Protein AF-A0A6C0AZR3-F1 (afdb_monomer_lite)

Organism: NCBI:txid1070528

Sequence (112 aa):
MPITELSLESIELKLQLLNQKVDKLLELMTLQTEKKKKMKQEEIETNWSIVDYKNSVLISFSFNMEFKNYIKELGGVWMVSKKSWMFPKSNETEIVSQITEKFPKWNLIKEN

pLDDT: mean 84.81, std 12.85, range [48.0, 95.5]

Foldseek 3Di:
DDPDVVNVVVVVVVVVVVVVVVVVVVVVVVVVVVVVVVVVVVCLVLEWEWEDDPQKIWIDHDDDPVLVVVLVVVVFDQDPVVRTTIDGPVCVVVVVVVCCVVSVVGDYDYDD

Secondary structure (DSSP, 8-state):
----HHHHHHHHHHHHHHHHHHHHHHHHHHHHHHHHHHHHHH----EEEEEEETTEEEEE-SS-HHHHHHHHHTTPEEETTTTEEEEEGGGHHHHHHHHHHH-TTPEEEEE-

Radius of gyration: 27.81 Å; chains: 1; bounding box: 53×26×83 Å

Structure (mmCIF, N/CA/C/O backbone):
data_AF-A0A6C0AZR3-F1
#
_entry.id   AF-A0A6C0AZR3-F1
#
loop_
_atom_site.group_PDB
_atom_site.id
_atom_site.type_symbol
_atom_site.label_atom_id
_atom_site.label_alt_id
_atom_site.label_comp_id
_atom_site.label_asym_id
_atom_site.label_entity_id
_atom_site.label_seq_id
_atom_site.pdbx_PDB_ins_code
_atom_site.Cartn_x
_atom_site.Cartn_y
_atom_site.Cartn_z
_atom_site.occupancy
_atom_site.B_iso_or_equiv
_atom_site.auth_seq_id
_atom_site.auth_comp_id
_atom_site.auth_asym_id
_atom_site.auth_atom_id
_atom_site.pdbx_PDB_model_num
ATOM 1 N N . MET A 1 1 ? 30.950 14.696 -63.912 1.00 53.94 1 MET A N 1
ATOM 2 C CA . MET A 1 1 ? 32.163 14.290 -63.168 1.00 53.94 1 MET A CA 1
ATOM 3 C C . MET A 1 1 ? 31.893 12.921 -62.569 1.00 53.94 1 MET A C 1
ATOM 5 O O . MET A 1 1 ? 30.845 12.793 -61.945 1.00 53.94 1 MET A O 1
ATOM 9 N N . PRO A 1 2 ? 32.737 11.903 -62.805 1.00 56.56 2 PRO A N 1
ATOM 10 C CA . PRO A 1 2 ? 32.530 10.582 -62.227 1.00 56.56 2 PRO A CA 1
ATOM 11 C C . PRO A 1 2 ? 32.883 10.625 -60.738 1.00 56.56 2 PRO A C 1
ATOM 13 O O . PRO A 1 2 ? 33.934 11.137 -60.357 1.00 56.56 2 PRO A O 1
ATOM 16 N N . ILE A 1 3 ? 31.990 10.110 -59.899 1.00 57.47 3 ILE A N 1
ATOM 17 C CA . ILE A 1 3 ? 32.320 9.757 -58.518 1.00 57.47 3 ILE A CA 1
ATOM 18 C C . ILE A 1 3 ? 33.334 8.610 -58.632 1.00 57.47 3 ILE A C 1
ATOM 20 O O . ILE A 1 3 ? 33.012 7.568 -59.193 1.00 57.47 3 ILE A O 1
ATOM 24 N N . THR A 1 4 ? 34.580 8.830 -58.215 1.00 60.00 4 THR A N 1
ATOM 25 C CA . THR A 1 4 ? 35.634 7.804 -58.248 1.00 60.00 4 THR A CA 1
ATOM 26 C C . THR A 1 4 ? 35.361 6.740 -57.177 1.00 60.00 4 THR A C 1
ATOM 28 O O . THR A 1 4 ? 34.797 7.061 -56.134 1.00 60.00 4 THR A O 1
ATOM 31 N N . GLU A 1 5 ? 35.750 5.479 -57.401 1.00 60.09 5 GLU A N 1
ATOM 32 C CA . GLU A 1 5 ? 35.528 4.349 -56.466 1.00 60.09 5 GLU A CA 1
ATOM 33 C C . GLU A 1 5 ? 35.980 4.644 -55.023 1.00 60.09 5 GLU A C 1
ATOM 35 O O . GLU A 1 5 ? 35.281 4.304 -54.073 1.00 60.09 5 GLU A O 1
ATOM 40 N N . LEU A 1 6 ? 37.066 5.408 -54.851 1.00 60.06 6 LEU A N 1
ATOM 41 C CA . LEU A 1 6 ? 37.555 5.883 -53.545 1.00 60.06 6 LEU A CA 1
ATOM 42 C C . LEU A 1 6 ? 36.527 6.740 -52.775 1.00 60.06 6 LEU A C 1
ATOM 44 O O . LEU A 1 6 ? 36.525 6.780 -51.544 1.00 60.06 6 LEU A O 1
ATOM 48 N N . SER A 1 7 ? 35.637 7.440 -53.484 1.00 75.25 7 SER A N 1
ATOM 49 C CA . SER A 1 7 ? 34.535 8.199 -52.886 1.00 75.25 7 SER A CA 1
ATOM 50 C C . SER A 1 7 ? 33.365 7.301 -52.481 1.00 75.25 7 SER A C 1
ATOM 52 O O . SER A 1 7 ? 32.652 7.658 -51.545 1.00 75.25 7 SER A O 1
ATOM 54 N N . LEU A 1 8 ? 33.146 6.176 -53.166 1.00 77.19 8 LEU A N 1
ATOM 55 C CA . LEU A 1 8 ? 32.088 5.215 -52.841 1.00 77.19 8 LEU A CA 1
ATOM 56 C C . LEU A 1 8 ? 32.443 4.418 -51.583 1.00 77.19 8 LEU A C 1
ATOM 58 O O . LEU A 1 8 ? 31.645 4.400 -50.649 1.00 77.19 8 LEU A O 1
ATOM 62 N N . GLU A 1 9 ? 33.669 3.897 -51.486 1.00 82.69 9 GLU A N 1
ATOM 63 C CA . GLU A 1 9 ? 34.151 3.197 -50.283 1.00 82.69 9 GLU A CA 1
ATOM 64 C C . GLU A 1 9 ? 34.095 4.094 -49.034 1.00 82.69 9 GLU A C 1
ATOM 66 O O . GLU A 1 9 ? 33.681 3.667 -47.956 1.00 82.69 9 GLU A O 1
ATOM 71 N N . SER A 1 10 ? 34.442 5.381 -49.170 1.00 84.19 10 SER A N 1
ATOM 72 C CA . SER A 1 10 ? 34.342 6.346 -48.065 1.00 84.19 10 SER A CA 1
ATOM 73 C C . SER A 1 10 ? 32.896 6.572 -47.602 1.00 84.19 10 SER A C 1
ATOM 75 O O . SER A 1 10 ? 32.647 6.772 -46.409 1.00 84.19 10 SER A O 1
ATOM 77 N N . ILE A 1 11 ? 31.935 6.557 -48.530 1.00 86.50 11 ILE A N 1
ATOM 78 C CA . ILE A 1 11 ? 30.506 6.688 -48.223 1.00 86.50 11 ILE A CA 1
ATOM 79 C C . ILE A 1 11 ? 29.997 5.417 -47.536 1.00 86.50 11 ILE A C 1
ATOM 81 O O . ILE A 1 11 ? 29.320 5.521 -46.512 1.00 86.50 11 ILE A O 1
ATOM 85 N N . GLU A 1 12 ? 30.367 4.237 -48.032 1.00 90.38 12 GLU A N 1
ATOM 86 C CA . GLU A 1 12 ? 30.004 2.952 -47.425 1.00 90.38 12 GLU A CA 1
ATOM 87 C C . GLU A 1 12 ? 30.527 2.831 -45.992 1.00 90.38 12 GLU A C 1
ATOM 89 O O . GLU A 1 12 ? 29.770 2.480 -45.084 1.00 90.38 12 GLU A O 1
ATOM 94 N N . LEU A 1 13 ? 31.779 3.224 -45.748 1.00 90.94 13 LEU A N 1
ATOM 95 C CA . LEU A 1 13 ? 32.377 3.180 -44.413 1.00 90.94 13 LEU A CA 1
ATOM 96 C C . LEU A 1 13 ? 31.658 4.123 -43.430 1.00 90.94 13 LEU A C 1
ATOM 98 O O . LEU A 1 13 ? 31.439 3.787 -42.263 1.00 90.94 13 LEU A O 1
ATOM 102 N N . LYS A 1 14 ? 31.232 5.305 -43.900 1.00 91.31 14 LYS A N 1
ATOM 103 C CA . LYS A 1 14 ? 30.432 6.251 -43.102 1.00 91.31 14 LYS A CA 1
ATOM 104 C C . LYS A 1 14 ? 29.034 5.714 -42.804 1.00 91.31 14 LYS A C 1
ATOM 106 O O . LYS A 1 14 ? 28.547 5.926 -41.694 1.00 91.31 14 LYS A O 1
ATOM 111 N N . LEU A 1 15 ? 28.403 5.022 -43.754 1.00 91.31 15 LEU A N 1
ATOM 112 C CA . LEU A 1 15 ? 27.102 4.378 -43.553 1.00 91.31 15 LEU A CA 1
ATOM 113 C C . LEU A 1 15 ? 27.194 3.232 -42.542 1.00 91.31 15 LEU A C 1
ATOM 115 O O . LEU A 1 15 ? 26.360 3.148 -41.644 1.00 91.31 15 LEU A O 1
ATOM 119 N N . GLN A 1 16 ? 28.240 2.407 -42.614 1.00 93.62 16 GLN A N 1
ATOM 120 C CA . GLN A 1 16 ? 28.492 1.353 -41.628 1.00 93.62 16 GLN A CA 1
ATOM 121 C C . GLN A 1 16 ? 28.679 1.927 -40.220 1.00 93.62 16 GLN A C 1
ATOM 123 O O . GLN A 1 16 ? 28.049 1.460 -39.271 1.00 93.62 16 GLN A O 1
ATOM 128 N N . LEU A 1 17 ? 29.482 2.986 -40.084 1.00 93.50 17 LEU A N 1
ATOM 129 C CA . LEU A 1 17 ? 29.680 3.658 -38.801 1.00 93.50 17 LEU A CA 1
ATOM 130 C C . LEU A 1 17 ? 28.382 4.290 -38.273 1.00 93.50 17 LEU A C 1
ATOM 132 O O . LEU A 1 17 ? 28.142 4.297 -37.065 1.00 93.50 17 LEU A O 1
ATOM 136 N N . LEU A 1 18 ? 27.551 4.842 -39.160 1.00 93.06 18 LEU A N 1
ATOM 137 C CA . LEU A 1 18 ? 26.257 5.401 -38.785 1.00 93.06 18 LEU A CA 1
ATOM 138 C C . LEU A 1 18 ? 25.315 4.312 -38.262 1.00 93.06 18 LEU A C 1
ATOM 140 O O . LEU A 1 18 ? 24.733 4.499 -37.196 1.00 93.06 18 LEU A O 1
ATOM 144 N N . ASN A 1 19 ? 25.231 3.168 -38.943 1.00 93.75 19 ASN A N 1
ATOM 145 C CA . ASN A 1 19 ? 24.409 2.037 -38.507 1.00 93.75 19 ASN A CA 1
ATOM 146 C C . ASN A 1 19 ? 24.846 1.526 -37.128 1.00 93.75 19 ASN A C 1
ATOM 148 O O . ASN A 1 19 ? 24.021 1.424 -36.226 1.00 93.75 19 ASN A O 1
ATOM 152 N N . GLN A 1 20 ? 26.153 1.363 -36.903 1.00 94.94 20 GLN A N 1
ATOM 153 C CA . GLN A 1 20 ? 26.683 0.975 -35.589 1.00 94.94 20 GLN A CA 1
ATOM 154 C C . GLN A 1 20 ? 26.313 1.969 -34.475 1.00 94.94 20 GLN A C 1
ATOM 156 O O . GLN A 1 20 ? 26.033 1.576 -33.341 1.00 94.94 20 GLN A O 1
ATOM 161 N N . LYS A 1 21 ? 26.308 3.276 -34.772 1.00 94.69 21 LYS A N 1
ATOM 162 C CA . LYS A 1 21 ? 25.884 4.301 -33.805 1.00 94.69 21 LYS A CA 1
ATOM 163 C C . LYS A 1 21 ? 24.387 4.228 -33.514 1.00 94.69 21 LYS A C 1
ATOM 165 O O . LYS A 1 21 ? 24.000 4.436 -32.365 1.00 94.69 21 LYS A O 1
ATOM 170 N N . VAL A 1 22 ? 23.566 3.947 -34.525 1.00 95.50 22 VAL A N 1
ATOM 171 C CA . VAL A 1 22 ? 22.113 3.782 -34.377 1.00 95.50 22 VAL A CA 1
ATOM 172 C C . VAL A 1 22 ? 21.795 2.559 -33.517 1.00 95.50 22 VAL A C 1
ATOM 174 O O . VAL A 1 22 ? 21.018 2.688 -32.572 1.00 95.50 22 VAL A O 1
ATOM 177 N N . ASP A 1 23 ? 22.460 1.427 -33.752 1.00 95.44 23 ASP A N 1
ATOM 178 C CA . ASP A 1 23 ? 22.277 0.204 -32.960 1.00 95.44 23 ASP A CA 1
ATOM 179 C C . ASP A 1 23 ? 22.629 0.431 -31.485 1.00 95.44 23 ASP A C 1
ATOM 181 O O . ASP A 1 23 ? 21.850 0.113 -30.584 1.00 95.44 23 ASP A O 1
ATOM 185 N N . LYS A 1 24 ? 23.762 1.094 -31.224 1.00 95.25 24 LYS A N 1
ATOM 186 C CA . LYS A 1 24 ? 24.174 1.447 -29.860 1.00 95.25 24 LYS A CA 1
ATOM 187 C C . LYS A 1 24 ? 23.193 2.410 -29.183 1.00 95.25 24 LYS A C 1
ATOM 189 O O . LYS A 1 24 ? 22.964 2.320 -27.978 1.00 95.25 24 LYS A O 1
ATOM 194 N N . LEU A 1 25 ? 22.611 3.347 -29.934 1.00 94.44 25 LEU A N 1
ATOM 195 C CA . LEU A 1 25 ? 21.605 4.268 -29.404 1.00 94.44 25 LEU A CA 1
ATOM 196 C C . LEU A 1 25 ? 20.309 3.528 -29.040 1.00 94.44 25 LEU A C 1
ATOM 198 O O . LEU A 1 25 ? 19.733 3.797 -27.985 1.00 94.44 25 LEU A O 1
ATOM 202 N N . LEU A 1 26 ? 19.873 2.582 -29.876 1.00 93.94 26 LEU A N 1
ATOM 203 C CA . LEU A 1 26 ? 18.718 1.717 -29.615 1.00 93.94 26 LEU A CA 1
ATOM 204 C C . LEU A 1 26 ? 18.909 0.883 -28.345 1.00 93.94 26 LEU A C 1
ATOM 206 O O . LEU A 1 26 ? 18.008 0.827 -27.504 1.00 93.94 26 LEU A O 1
ATOM 210 N N . GLU A 1 27 ? 20.093 0.303 -28.160 1.00 94.94 27 GLU A N 1
ATOM 211 C CA . GLU A 1 27 ? 20.443 -0.448 -26.952 1.00 94.94 27 GLU A CA 1
ATOM 212 C C . GLU A 1 27 ? 20.375 0.439 -25.697 1.00 94.94 27 GLU A C 1
ATOM 214 O O . GLU A 1 27 ? 19.721 0.089 -24.711 1.00 94.94 27 GLU A O 1
ATOM 219 N N . LEU A 1 28 ? 20.958 1.642 -25.750 1.00 92.88 28 LEU A N 1
ATOM 220 C CA . LEU A 1 28 ? 20.920 2.596 -24.637 1.00 92.88 28 LEU A CA 1
ATOM 221 C C . LEU A 1 28 ? 19.495 3.050 -24.300 1.00 92.88 28 LEU A C 1
ATOM 223 O O . LEU A 1 28 ? 19.150 3.151 -23.121 1.00 92.88 28 LEU A O 1
ATOM 227 N N . MET A 1 29 ? 18.651 3.310 -25.302 1.00 90.50 29 MET A N 1
ATOM 228 C CA . MET A 1 29 ? 17.246 3.669 -25.076 1.00 90.50 29 MET A CA 1
ATOM 229 C C . MET A 1 29 ? 16.456 2.515 -24.449 1.00 90.50 29 MET A C 1
ATOM 231 O O . MET A 1 29 ? 15.624 2.740 -23.564 1.00 90.50 29 MET A O 1
ATOM 235 N N . THR A 1 30 ? 16.743 1.278 -24.852 1.00 92.31 30 THR A N 1
ATOM 236 C CA . THR A 1 30 ? 16.108 0.076 -24.294 1.00 92.31 30 THR A CA 1
ATOM 237 C C . THR A 1 30 ? 16.506 -0.106 -22.830 1.00 92.31 30 THR A C 1
ATOM 239 O O . THR A 1 30 ? 15.644 -0.145 -21.955 1.00 92.31 30 THR A O 1
ATOM 242 N N . LEU A 1 31 ? 17.801 -0.031 -22.518 1.00 89.12 31 LEU A N 1
ATOM 243 C CA . LEU A 1 31 ? 18.300 -0.073 -21.140 1.00 89.12 31 LEU A CA 1
ATOM 244 C C . LEU A 1 31 ? 17.726 1.052 -20.272 1.00 89.12 31 LEU A C 1
ATOM 246 O O . LEU A 1 31 ? 17.361 0.830 -19.119 1.00 89.12 31 LEU A O 1
ATOM 250 N N . GLN A 1 32 ? 17.611 2.273 -20.799 1.00 84.06 32 GLN A N 1
ATOM 251 C CA . GLN A 1 32 ? 17.016 3.386 -20.057 1.00 84.06 32 GLN A CA 1
ATOM 252 C C . GLN A 1 32 ? 15.523 3.186 -19.796 1.00 84.06 32 GLN A C 1
ATOM 254 O O . GLN A 1 32 ? 15.042 3.541 -18.718 1.00 84.06 32 GLN A O 1
ATOM 259 N N . THR A 1 33 ? 14.774 2.648 -20.758 1.00 80.94 33 THR A N 1
ATOM 260 C CA . THR A 1 33 ? 13.339 2.388 -20.585 1.00 80.94 33 THR A CA 1
ATOM 261 C C . THR A 1 33 ? 13.089 1.230 -19.628 1.00 80.94 33 THR A C 1
ATOM 263 O O . THR A 1 33 ? 12.224 1.352 -18.761 1.00 80.94 33 THR A O 1
ATOM 266 N N . GLU A 1 34 ? 13.883 0.165 -19.693 1.00 81.81 34 GLU A N 1
ATOM 267 C CA . GLU A 1 34 ? 13.859 -0.933 -18.725 1.00 81.81 34 GLU A CA 1
ATOM 268 C C . GLU A 1 34 ? 14.265 -0.467 -17.332 1.00 81.81 34 GLU A C 1
ATOM 270 O O . GLU A 1 34 ? 13.559 -0.755 -16.370 1.00 81.81 34 GLU A O 1
ATOM 275 N N . LYS A 1 35 ? 15.323 0.343 -17.207 1.00 74.94 35 LYS A N 1
ATOM 276 C CA . LYS A 1 35 ? 15.727 0.937 -15.928 1.00 74.94 35 LYS A CA 1
ATOM 277 C C . LYS A 1 35 ? 14.640 1.850 -15.369 1.00 74.94 35 LYS A C 1
ATOM 279 O O . LYS A 1 35 ? 14.367 1.786 -14.182 1.00 74.94 35 LYS A O 1
ATOM 284 N N . LYS A 1 36 ? 13.977 2.671 -16.192 1.00 70.81 36 LYS A N 1
ATOM 285 C CA . LYS A 1 36 ? 12.838 3.504 -15.758 1.00 70.81 36 LYS A CA 1
ATOM 286 C C . LYS A 1 36 ? 11.633 2.667 -15.336 1.00 70.81 36 LYS A C 1
ATOM 288 O O . LYS A 1 36 ? 10.998 3.010 -14.347 1.00 70.81 36 LYS A O 1
ATOM 293 N N . LYS A 1 37 ? 11.317 1.585 -16.055 1.00 67.56 37 LYS A N 1
ATOM 294 C CA . LYS A 1 37 ? 10.260 0.641 -15.663 1.00 67.56 37 LYS A CA 1
ATOM 295 C C . LYS A 1 37 ? 10.612 -0.047 -14.353 1.00 67.56 37 LYS A C 1
ATOM 297 O O . LYS A 1 37 ? 9.786 -0.055 -13.459 1.00 67.56 37 LYS A O 1
ATOM 302 N N . LYS A 1 38 ? 11.842 -0.543 -14.214 1.00 60.34 38 LYS A N 1
ATOM 303 C CA . LYS A 1 38 ? 12.334 -1.193 -13.002 1.00 60.34 38 LYS A CA 1
ATOM 304 C C . LYS A 1 38 ? 12.382 -0.228 -11.822 1.00 60.34 38 LYS A C 1
ATOM 306 O O . LYS A 1 38 ? 11.893 -0.594 -10.776 1.00 60.34 38 LYS A O 1
ATOM 311 N N . MET A 1 39 ? 12.824 1.017 -12.002 1.00 55.66 39 MET A N 1
ATOM 312 C CA . MET A 1 39 ? 12.761 2.048 -10.956 1.00 55.66 39 MET A CA 1
ATOM 313 C C . MET A 1 39 ? 11.320 2.413 -10.584 1.00 55.66 39 MET A C 1
ATOM 315 O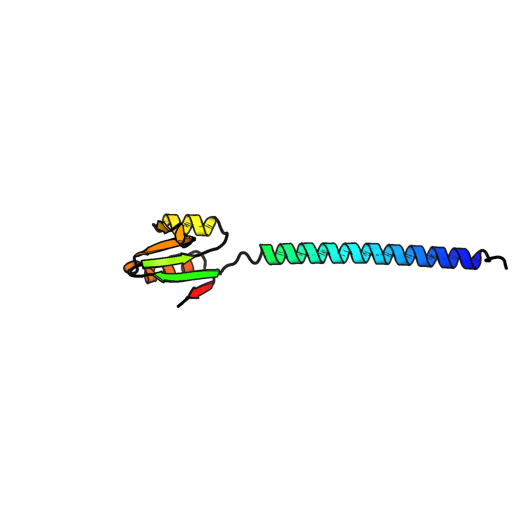 O . MET A 1 39 ? 11.044 2.540 -9.406 1.00 55.66 39 MET A O 1
ATOM 319 N N . LYS A 1 40 ? 10.382 2.509 -11.538 1.00 54.03 40 LYS A N 1
ATOM 320 C CA . LYS A 1 40 ? 8.948 2.690 -11.227 1.00 54.03 40 LYS A CA 1
ATOM 321 C C . LYS A 1 40 ? 8.301 1.461 -10.581 1.00 54.03 40 LYS A C 1
ATOM 323 O O . LYS A 1 40 ? 7.300 1.594 -9.895 1.00 54.03 40 LYS A O 1
ATOM 328 N N . GLN A 1 41 ? 8.828 0.269 -10.851 1.00 50.31 41 GLN A N 1
ATOM 329 C CA . GLN A 1 41 ? 8.361 -0.991 -10.277 1.00 50.31 41 GLN A CA 1
ATOM 330 C C . GLN A 1 41 ? 8.992 -1.252 -8.896 1.00 50.31 41 GLN A C 1
ATOM 332 O O . GLN A 1 41 ? 8.361 -1.903 -8.075 1.00 50.31 41 GLN A O 1
ATOM 337 N N . GLU A 1 42 ? 10.223 -0.775 -8.658 1.00 48.00 42 GLU A N 1
ATOM 338 C CA . GLU A 1 42 ? 10.997 -0.859 -7.405 1.00 48.00 42 GLU A CA 1
ATOM 339 C C . GLU A 1 42 ? 10.757 0.333 -6.472 1.00 48.00 42 GLU A C 1
ATOM 341 O O . GLU A 1 42 ? 10.867 0.162 -5.261 1.00 48.00 42 GLU A O 1
ATOM 346 N N . GLU A 1 43 ? 10.258 1.466 -6.976 1.00 50.09 43 GLU A N 1
ATOM 347 C CA . GLU A 1 43 ? 9.261 2.281 -6.268 1.00 50.09 43 GLU A CA 1
ATOM 348 C C . GLU A 1 43 ? 7.952 1.473 -6.166 1.00 50.09 43 GLU A C 1
ATOM 350 O O . GLU A 1 43 ? 6.865 1.911 -6.528 1.00 50.09 43 GLU A O 1
ATOM 355 N N . ILE A 1 44 ? 8.046 0.252 -5.628 1.00 55.31 44 ILE A N 1
ATOM 356 C CA . ILE A 1 44 ? 7.016 -0.266 -4.745 1.00 55.31 44 ILE A CA 1
ATOM 357 C C . ILE A 1 44 ? 6.885 0.863 -3.745 1.00 55.31 44 ILE A C 1
ATOM 359 O O . ILE A 1 44 ? 7.816 1.069 -2.974 1.00 55.31 44 ILE A O 1
ATOM 363 N N . GLU A 1 45 ? 5.841 1.677 -3.869 1.00 64.81 45 GLU A N 1
ATOM 364 C CA . GLU A 1 45 ? 5.611 2.809 -2.987 1.00 64.81 45 GLU A CA 1
ATOM 365 C C . GLU A 1 45 ? 5.679 2.260 -1.568 1.00 64.81 45 GLU A C 1
ATOM 367 O O . GLU A 1 45 ? 4.700 1.727 -1.094 1.00 64.81 45 GLU A O 1
ATOM 372 N N . THR A 1 46 ? 6.812 2.303 -0.867 1.00 77.44 46 THR A N 1
ATOM 373 C CA . THR A 1 46 ? 6.924 1.743 0.489 1.00 77.44 46 THR A CA 1
ATOM 374 C C . THR A 1 46 ? 6.287 2.696 1.488 1.00 77.44 46 THR A C 1
ATOM 376 O O . THR A 1 46 ? 6.636 2.727 2.657 1.00 77.44 46 THR A O 1
ATOM 379 N N . ASN A 1 47 ? 5.358 3.514 1.016 1.00 85.94 47 ASN A N 1
ATOM 380 C CA . ASN A 1 47 ? 4.718 4.570 1.743 1.00 85.94 47 ASN A CA 1
ATOM 381 C C . ASN A 1 47 ? 3.292 4.132 2.015 1.00 85.94 47 ASN A C 1
ATOM 383 O O . ASN A 1 47 ? 2.547 3.794 1.097 1.00 85.94 47 ASN A O 1
ATOM 387 N N . TRP A 1 48 ? 2.906 4.172 3.275 1.00 89.62 48 TRP A N 1
ATOM 388 C CA . TRP A 1 48 ? 1.521 4.025 3.683 1.00 89.62 48 TRP A CA 1
ATOM 389 C C . TRP A 1 48 ? 1.121 5.290 4.424 1.00 89.62 48 TRP A C 1
ATOM 391 O O . TRP A 1 48 ? 1.945 5.889 5.118 1.00 89.62 48 TRP A O 1
ATOM 401 N N . SER A 1 49 ? -0.123 5.722 4.249 1.00 90.62 49 SER A N 1
ATOM 402 C CA . SER A 1 49 ? -0.620 6.905 4.940 1.00 90.62 49 SER A CA 1
ATOM 403 C C . SER A 1 49 ? -1.637 6.556 6.004 1.00 90.62 49 SER A C 1
ATOM 405 O O . SER A 1 49 ? -2.372 5.572 5.882 1.00 90.62 49 SER A O 1
ATOM 407 N N . ILE A 1 50 ? -1.648 7.371 7.055 1.00 92.50 50 ILE A N 1
ATOM 408 C CA . ILE A 1 50 ? -2.681 7.362 8.081 1.00 92.50 50 ILE A CA 1
ATOM 409 C C . ILE A 1 50 ? -3.339 8.735 8.135 1.00 92.50 50 ILE A C 1
ATOM 411 O O . ILE A 1 50 ? -2.652 9.758 8.127 1.00 92.50 50 ILE A O 1
ATOM 415 N N . VAL A 1 51 ? -4.670 8.733 8.166 1.00 93.00 51 VAL A N 1
ATOM 416 C CA . VAL A 1 51 ? -5.494 9.943 8.195 1.00 93.00 51 VAL A CA 1
ATOM 417 C C . VAL A 1 51 ? -6.534 9.817 9.291 1.00 93.00 51 VAL A C 1
ATOM 419 O O . VAL A 1 51 ? -7.222 8.796 9.398 1.00 93.00 51 VAL A O 1
ATOM 422 N N . ASP A 1 52 ? -6.687 10.875 10.074 1.00 92.81 52 ASP A N 1
ATOM 423 C CA . ASP A 1 52 ? -7.742 10.961 11.070 1.00 92.81 52 ASP A CA 1
ATOM 424 C C . ASP A 1 52 ? -9.121 11.104 10.416 1.00 92.81 52 ASP A C 1
ATOM 426 O O . ASP A 1 52 ? -9.356 11.952 9.555 1.00 92.81 52 ASP A O 1
ATOM 430 N N . TYR A 1 53 ? -10.079 10.277 10.839 1.00 91.75 53 TYR A N 1
ATOM 431 C CA . TYR A 1 53 ? -11.440 10.298 10.315 1.00 91.75 53 TYR A CA 1
ATOM 432 C C . TYR A 1 53 ? -12.475 10.053 11.414 1.00 91.75 53 TYR A C 1
ATOM 434 O O . TYR A 1 53 ? -12.837 8.918 11.728 1.00 91.75 53 TYR A O 1
ATOM 442 N N . LYS A 1 54 ? -13.024 11.141 11.969 1.00 89.75 54 LYS A N 1
ATOM 443 C CA . LYS A 1 54 ? -13.993 11.093 13.080 1.00 89.75 54 LYS A CA 1
ATOM 444 C C . LYS A 1 54 ? -13.407 10.301 14.270 1.00 89.75 54 LYS A C 1
ATOM 446 O O . LYS A 1 54 ? -12.348 10.664 14.765 1.00 89.75 54 LYS A O 1
ATOM 451 N N . ASN A 1 55 ? -14.060 9.216 14.702 1.00 92.31 55 ASN A N 1
ATOM 452 C CA . ASN A 1 55 ? -13.597 8.323 15.780 1.00 92.31 55 ASN A CA 1
ATOM 453 C C . ASN A 1 55 ? -12.780 7.128 15.251 1.00 92.31 55 ASN A C 1
ATOM 455 O O . ASN A 1 55 ? -12.706 6.066 15.877 1.00 92.31 55 ASN A O 1
ATOM 459 N N . SER A 1 56 ? -12.206 7.271 14.063 1.00 93.44 56 SER A N 1
ATOM 460 C CA . SER A 1 56 ? -11.500 6.218 13.350 1.00 93.44 56 SER A CA 1
ATOM 461 C C . SER A 1 56 ? -10.255 6.774 12.677 1.00 93.44 56 SER A C 1
ATOM 463 O O . SER A 1 56 ? -10.102 7.985 12.522 1.00 93.44 56 SER A O 1
ATOM 465 N N . VAL A 1 57 ? -9.378 5.871 12.264 1.00 93.81 57 VAL A N 1
ATOM 466 C CA . VAL A 1 57 ? -8.209 6.171 11.441 1.00 93.81 57 VAL A CA 1
ATOM 467 C C . VAL A 1 57 ? -8.330 5.422 10.123 1.00 93.81 57 VAL A C 1
ATOM 469 O O . VAL A 1 57 ? -8.813 4.286 10.083 1.00 93.81 57 VAL A O 1
ATOM 472 N N . LEU A 1 58 ? -7.948 6.080 9.035 1.00 94.25 58 LEU A N 1
ATOM 473 C CA . LEU A 1 58 ? -7.931 5.517 7.692 1.00 94.25 58 LEU A CA 1
ATOM 474 C C . LEU A 1 58 ? -6.491 5.230 7.291 1.00 94.25 58 LEU A C 1
ATOM 476 O O . LEU A 1 58 ? -5.656 6.124 7.339 1.00 94.25 58 LEU A O 1
ATOM 480 N N . ILE A 1 59 ? -6.227 4.001 6.861 1.00 92.75 59 ILE A N 1
ATOM 481 C CA . ILE A 1 59 ? -4.927 3.552 6.373 1.00 92.75 59 ILE A CA 1
ATOM 482 C C . ILE A 1 59 ? -5.012 3.321 4.867 1.00 92.75 59 ILE A C 1
ATOM 484 O O . ILE A 1 59 ? -5.819 2.509 4.399 1.00 92.75 59 ILE A O 1
ATOM 488 N N . SER A 1 60 ? -4.178 4.025 4.105 1.00 87.88 60 SER A N 1
ATOM 489 C CA . SER A 1 60 ? -4.157 3.954 2.640 1.00 87.88 60 SER A CA 1
ATOM 490 C C . SER A 1 60 ? -2.820 3.433 2.123 1.00 87.88 60 SER A C 1
ATOM 492 O O . SER A 1 60 ? -1.758 3.771 2.641 1.00 87.88 60 SER A O 1
ATOM 494 N N . PHE A 1 61 ? -2.889 2.606 1.078 1.00 82.56 61 PHE A N 1
ATOM 495 C CA . PHE A 1 61 ? -1.729 2.088 0.359 1.00 82.56 61 PHE A CA 1
ATOM 496 C C . PHE A 1 61 ? -2.102 1.741 -1.084 1.00 82.56 61 PHE A C 1
ATOM 498 O O . PHE A 1 61 ? -3.196 1.222 -1.334 1.00 82.56 61 PHE A O 1
ATOM 505 N N . SER A 1 62 ? -1.200 1.972 -2.037 1.00 63.91 62 SER A N 1
ATOM 506 C CA . SER A 1 62 ? -1.541 1.906 -3.455 1.00 63.91 62 SER A CA 1
ATOM 507 C C . SER A 1 62 ? -1.664 0.477 -4.008 1.00 63.91 62 SER A C 1
ATOM 509 O O . SER A 1 62 ? -2.747 0.102 -4.470 1.00 63.91 62 SER A O 1
ATOM 511 N N . PHE A 1 63 ? -0.640 -0.386 -3.929 1.00 66.81 63 PHE A N 1
ATOM 512 C CA . PHE A 1 63 ? -0.632 -1.591 -4.790 1.00 66.81 63 PHE A CA 1
ATOM 513 C C . PHE A 1 63 ? -0.039 -2.904 -4.243 1.00 66.81 63 PHE A C 1
ATOM 515 O O . PHE A 1 63 ? -0.022 -3.898 -4.963 1.00 66.81 63 PHE A O 1
ATOM 522 N N . ASN A 1 64 ? 0.364 -2.995 -2.979 1.00 81.38 64 ASN A N 1
ATOM 523 C CA . ASN A 1 64 ? 1.034 -4.181 -2.443 1.00 81.38 64 ASN A CA 1
ATOM 524 C C . ASN A 1 64 ? 0.008 -5.151 -1.835 1.00 81.38 64 ASN A C 1
ATOM 526 O O . ASN A 1 64 ? -0.739 -4.792 -0.923 1.00 81.38 64 ASN A O 1
ATOM 530 N N . MET A 1 65 ? -0.042 -6.378 -2.363 1.00 83.81 65 MET A N 1
ATOM 531 C CA . MET A 1 65 ? -0.978 -7.411 -1.905 1.00 83.81 65 MET A CA 1
ATOM 532 C C . MET A 1 65 ? -0.655 -7.943 -0.506 1.00 83.81 65 MET A C 1
ATOM 534 O O . MET A 1 65 ? -1.581 -8.192 0.259 1.00 83.81 65 MET A O 1
ATOM 538 N N . GLU A 1 66 ? 0.625 -8.077 -0.154 1.00 87.31 66 GLU A N 1
ATOM 539 C CA . GLU A 1 66 ? 1.051 -8.515 1.180 1.00 87.31 66 GLU A CA 1
ATOM 540 C C . GLU A 1 66 ? 0.583 -7.520 2.245 1.00 87.31 66 GLU A C 1
ATOM 542 O O . GLU A 1 66 ? -0.050 -7.915 3.222 1.00 87.31 66 GLU A O 1
ATOM 547 N N . PHE A 1 67 ? 0.781 -6.222 2.003 1.00 88.44 67 PHE A N 1
ATOM 548 C CA . PHE A 1 67 ? 0.290 -5.173 2.893 1.00 88.44 67 PHE A CA 1
ATOM 549 C C . PHE A 1 67 ? -1.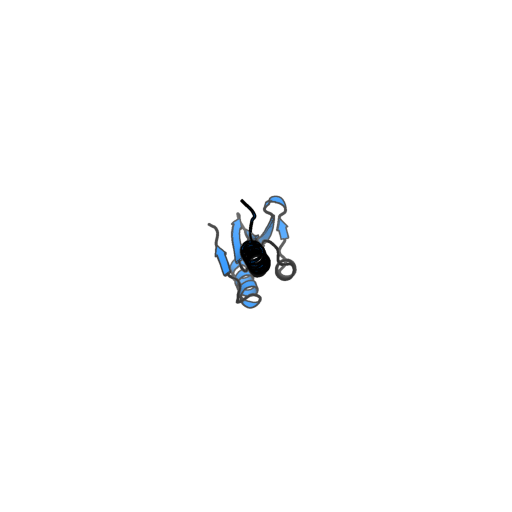236 -5.207 3.015 1.00 88.44 67 PHE A C 1
ATOM 551 O O . PHE A 1 67 ? -1.769 -5.191 4.118 1.00 88.44 67 PHE A O 1
ATOM 558 N N . LYS A 1 68 ? -1.968 -5.318 1.898 1.00 87.88 68 LYS A N 1
ATOM 559 C CA . LYS A 1 68 ? -3.441 -5.393 1.926 1.00 87.88 68 LYS A CA 1
ATOM 560 C C . LYS A 1 68 ? -3.949 -6.593 2.727 1.00 87.88 68 LYS A C 1
ATOM 562 O O . LYS A 1 68 ? -4.911 -6.441 3.476 1.00 87.88 68 LYS A O 1
ATOM 567 N N . ASN A 1 69 ? -3.319 -7.756 2.579 1.00 90.25 69 ASN A N 1
ATOM 568 C CA . ASN A 1 69 ? -3.683 -8.950 3.338 1.00 90.25 69 ASN A CA 1
ATOM 569 C C . ASN A 1 69 ? -3.381 -8.770 4.828 1.00 90.25 69 ASN A C 1
ATOM 571 O O . ASN A 1 69 ? -4.255 -9.031 5.646 1.00 90.25 69 ASN A O 1
ATOM 575 N N . TYR A 1 70 ? -2.213 -8.225 5.168 1.00 92.06 70 TYR A N 1
ATOM 576 C CA . TYR A 1 70 ? -1.840 -7.964 6.556 1.00 92.06 70 TYR A CA 1
ATOM 577 C C . TYR A 1 70 ? -2.802 -6.990 7.245 1.00 92.06 70 TYR A C 1
ATOM 579 O O . TYR A 1 70 ? -3.333 -7.280 8.310 1.00 92.06 70 TYR A O 1
ATOM 587 N N . ILE A 1 71 ? -3.119 -5.860 6.609 1.00 91.44 71 ILE A N 1
ATOM 588 C CA . ILE A 1 71 ? -4.061 -4.874 7.161 1.00 91.44 71 ILE A CA 1
ATOM 589 C C . ILE A 1 71 ? -5.461 -5.476 7.356 1.00 91.44 71 ILE A C 1
ATOM 591 O O . ILE A 1 71 ? -6.152 -5.162 8.326 1.00 91.44 71 ILE A O 1
ATOM 595 N N . LYS A 1 72 ? -5.882 -6.368 6.454 1.00 90.69 72 LYS A N 1
ATOM 596 C CA . LYS A 1 72 ? -7.132 -7.117 6.601 1.00 90.69 72 LYS A CA 1
ATOM 597 C C . LYS A 1 72 ? -7.085 -8.070 7.802 1.00 90.69 72 LYS A C 1
ATOM 599 O O . LYS A 1 72 ? -8.068 -8.156 8.531 1.00 90.69 72 LYS A O 1
ATOM 604 N N . GLU A 1 73 ? -5.969 -8.765 8.013 1.00 93.75 73 GLU A N 1
ATOM 605 C CA . GLU A 1 73 ? -5.750 -9.667 9.156 1.00 93.75 73 GLU A CA 1
ATOM 606 C C . GLU A 1 73 ? -5.740 -8.922 10.498 1.00 93.75 73 GLU A C 1
ATOM 608 O O . GLU A 1 73 ? -6.246 -9.450 11.484 1.00 93.75 73 GLU A O 1
ATOM 613 N N . LEU A 1 74 ? -5.287 -7.663 10.518 1.00 92.69 74 LEU A N 1
ATOM 614 C CA . LEU A 1 74 ? -5.381 -6.774 11.685 1.00 92.69 74 LEU A CA 1
ATOM 615 C C . LEU A 1 74 ? -6.822 -6.358 12.041 1.00 92.69 74 LEU A C 1
ATOM 617 O O . LEU A 1 74 ? -7.037 -5.659 13.030 1.00 92.69 74 LEU A O 1
ATOM 621 N N . GLY A 1 75 ? -7.819 -6.753 11.244 1.00 91.62 75 GLY A N 1
ATOM 622 C CA . GLY A 1 75 ? -9.229 -6.443 11.489 1.00 91.62 75 GLY A CA 1
ATOM 623 C C . GLY A 1 75 ? -9.702 -5.124 10.877 1.00 91.62 75 GLY A C 1
ATOM 624 O O . GLY A 1 75 ? -10.751 -4.608 11.265 1.00 91.62 75 GLY A O 1
ATOM 625 N N . GLY A 1 76 ? -8.956 -4.569 9.919 1.00 90.00 76 GLY A N 1
ATOM 626 C CA . GLY A 1 76 ? -9.365 -3.364 9.205 1.00 90.00 76 GLY A CA 1
ATOM 627 C C . GLY A 1 76 ? -10.643 -3.588 8.401 1.00 90.00 76 GLY A C 1
ATOM 628 O O . GLY A 1 76 ? -10.824 -4.623 7.757 1.00 90.00 76 GLY A O 1
ATOM 629 N N . VAL A 1 77 ? -11.518 -2.583 8.363 1.00 92.62 77 VAL A N 1
ATOM 630 C CA . VAL A 1 77 ? -12.722 -2.604 7.521 1.00 92.62 77 VAL A CA 1
ATOM 631 C C . VAL A 1 77 ? -12.479 -1.763 6.277 1.00 92.62 77 VAL A C 1
ATOM 633 O O . VAL A 1 77 ? -12.220 -0.565 6.367 1.00 92.62 77 VAL A O 1
ATOM 636 N N . TRP A 1 78 ? -12.569 -2.370 5.094 1.00 93.25 78 TRP A N 1
ATOM 637 C CA . TRP A 1 78 ? -12.375 -1.642 3.842 1.00 93.25 78 TRP A CA 1
ATOM 638 C C . TRP A 1 78 ? -13.495 -0.618 3.602 1.00 93.25 78 TRP A C 1
ATOM 640 O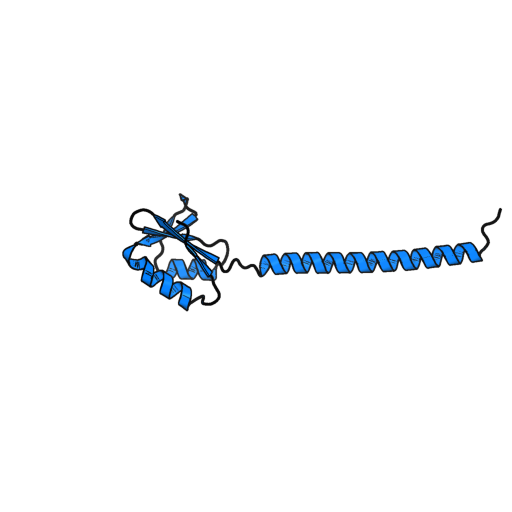 O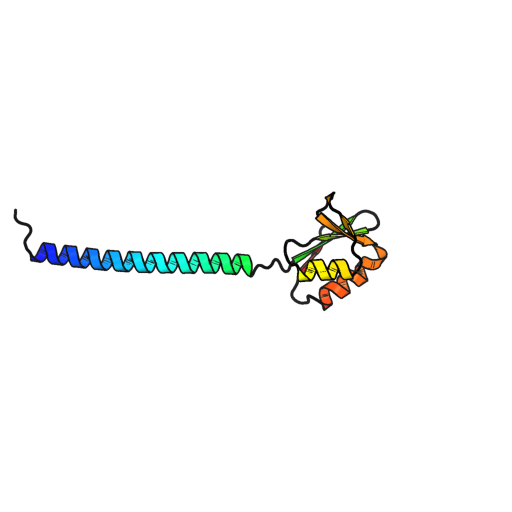 . TRP A 1 78 ? -14.664 -0.978 3.453 1.00 93.25 78 TRP A O 1
ATOM 650 N N . MET A 1 79 ? -13.135 0.663 3.507 1.00 92.88 79 MET A N 1
ATOM 651 C CA . MET A 1 79 ? -14.050 1.758 3.195 1.00 92.88 79 MET A CA 1
ATOM 652 C C . MET A 1 79 ? -13.953 2.129 1.713 1.00 92.88 79 MET A C 1
ATOM 654 O O . MET A 1 79 ? -13.062 2.865 1.286 1.00 92.88 79 MET A O 1
ATOM 658 N N . VAL A 1 80 ? -14.925 1.669 0.921 1.00 89.38 80 VAL A N 1
ATOM 659 C CA . VAL A 1 80 ? -14.939 1.831 -0.546 1.00 89.38 80 VAL A CA 1
ATOM 660 C C . VAL A 1 80 ? -14.892 3.299 -0.988 1.00 89.38 80 VAL A C 1
ATOM 662 O O . VAL A 1 80 ? -14.186 3.627 -1.938 1.00 89.38 80 VAL A O 1
ATOM 665 N N . SER A 1 81 ? -15.598 4.196 -0.292 1.00 90.50 81 SER A N 1
ATOM 666 C CA . SER A 1 81 ? -15.680 5.623 -0.647 1.00 90.50 81 SER A CA 1
ATOM 667 C C . SER A 1 81 ? -14.354 6.371 -0.497 1.00 90.50 81 SER A C 1
ATOM 669 O O . SER A 1 81 ? -14.103 7.326 -1.229 1.00 90.50 81 SER A O 1
ATOM 671 N N . LYS A 1 82 ? -13.511 5.940 0.445 1.00 89.75 82 LYS A N 1
ATOM 672 C CA . LYS A 1 82 ? -12.192 6.525 0.712 1.00 89.75 82 LYS A CA 1
ATOM 673 C C . LYS A 1 82 ? -11.051 5.728 0.095 1.00 89.75 82 LYS A C 1
ATOM 675 O O . LYS A 1 82 ? -9.968 6.270 -0.055 1.00 89.75 82 LYS A O 1
ATOM 680 N N . LYS A 1 83 ? -11.323 4.489 -0.331 1.00 90.19 83 LYS A N 1
ATOM 681 C CA . LYS A 1 83 ? -10.319 3.528 -0.801 1.00 90.19 83 LYS A CA 1
ATOM 682 C C . LYS A 1 83 ? -9.226 3.303 0.254 1.00 90.19 83 LYS A C 1
ATOM 684 O O . LYS A 1 83 ? -8.044 3.235 -0.074 1.00 90.19 83 LYS A O 1
ATOM 689 N N . SER A 1 84 ? -9.650 3.163 1.508 1.00 92.69 84 SER A N 1
ATOM 690 C CA . SER A 1 84 ? -8.768 3.026 2.670 1.00 92.69 84 SER A CA 1
ATOM 691 C C . SER A 1 84 ? -9.315 1.990 3.644 1.00 92.69 84 SER A C 1
ATOM 693 O O . SER A 1 84 ? -10.521 1.733 3.688 1.00 92.69 84 SER A O 1
ATOM 695 N N . TRP A 1 85 ? -8.437 1.416 4.457 1.00 93.75 85 TRP A N 1
ATOM 696 C CA . TRP A 1 85 ? -8.805 0.545 5.568 1.00 93.75 85 TRP A CA 1
ATOM 697 C C . TRP A 1 85 ? -9.113 1.376 6.805 1.00 93.75 85 TRP A C 1
ATOM 699 O O . TRP A 1 85 ? -8.305 2.201 7.212 1.00 93.75 85 TRP A O 1
ATOM 709 N N . MET A 1 86 ? -10.281 1.173 7.398 1.00 94.88 86 MET A N 1
ATOM 710 C CA . MET A 1 86 ? -10.723 1.895 8.581 1.00 94.88 86 MET A CA 1
ATOM 711 C C . MET A 1 86 ? -10.491 1.065 9.840 1.00 94.88 86 MET A C 1
ATOM 713 O O . MET A 1 86 ? -10.858 -0.111 9.885 1.00 94.88 86 MET A O 1
ATOM 717 N N . PHE A 1 87 ? -9.970 1.719 10.875 1.00 95.38 87 PHE A N 1
ATOM 718 C CA . PHE A 1 87 ? -9.802 1.155 12.209 1.00 95.38 87 PHE A CA 1
ATOM 719 C C . PHE A 1 87 ? -10.348 2.092 13.291 1.00 95.38 87 PHE A C 1
ATOM 721 O O . PHE A 1 87 ? -10.374 3.309 13.088 1.00 95.38 87 PHE A O 1
ATOM 728 N N . PRO A 1 88 ? -10.765 1.568 14.457 1.00 94.88 88 PRO A N 1
ATOM 729 C CA . PRO A 1 88 ? -11.076 2.396 15.617 1.00 94.88 88 PRO A CA 1
ATOM 730 C C . PRO A 1 88 ? -9.867 3.237 16.028 1.00 94.88 88 PRO A C 1
ATOM 732 O O . PRO A 1 88 ? -8.749 2.728 16.093 1.00 94.88 88 PRO A O 1
ATOM 735 N N . LYS A 1 89 ? -10.088 4.513 16.362 1.00 93.94 8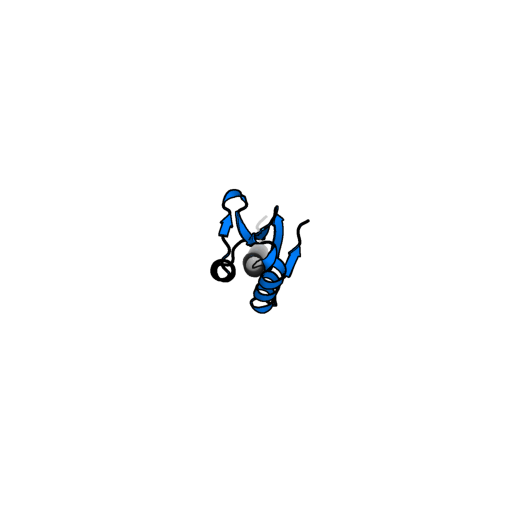9 LYS A N 1
ATOM 736 C CA . LYS A 1 89 ? -8.994 5.409 16.763 1.00 93.94 89 LYS A CA 1
ATOM 737 C C . LYS A 1 89 ? -8.285 4.956 18.046 1.00 93.94 89 LYS A C 1
ATOM 739 O O . LYS A 1 89 ? -7.099 5.205 18.210 1.00 93.94 89 LYS A O 1
ATOM 744 N N . SER A 1 90 ? -8.976 4.212 18.912 1.00 93.56 90 SER A N 1
ATOM 745 C CA . SER A 1 90 ? -8.381 3.572 20.095 1.00 93.56 90 SER A CA 1
ATOM 746 C C . SER A 1 90 ? -7.211 2.640 19.771 1.00 93.56 90 SER A C 1
ATOM 748 O O . SER A 1 90 ? -6.353 2.440 20.621 1.00 93.56 90 SER A O 1
ATOM 750 N N . ASN A 1 91 ? -7.171 2.086 18.556 1.00 92.50 91 ASN A N 1
ATOM 751 C CA . ASN A 1 91 ? -6.183 1.091 18.151 1.00 92.50 91 ASN A CA 1
ATOM 752 C C . ASN A 1 91 ? -5.050 1.709 17.316 1.00 92.50 91 ASN A C 1
ATOM 754 O O . ASN A 1 91 ? -4.170 0.983 16.868 1.00 92.50 91 ASN A O 1
ATOM 758 N N . GLU A 1 92 ? -5.058 3.028 17.086 1.00 92.38 92 GLU A N 1
ATOM 759 C CA . GLU A 1 92 ? -4.103 3.710 16.203 1.00 92.38 92 GLU A CA 1
ATOM 760 C C . GLU A 1 92 ? -2.654 3.357 16.552 1.00 92.38 92 GLU A C 1
ATOM 762 O O . GLU A 1 92 ? -1.91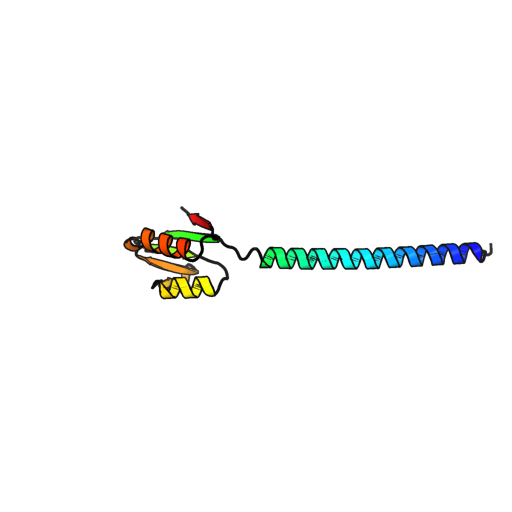6 2.852 15.708 1.00 92.38 92 GLU A O 1
ATOM 767 N N . THR A 1 93 ? -2.254 3.579 17.806 1.00 93.19 93 THR A N 1
ATOM 768 C CA . THR A 1 93 ? -0.878 3.350 18.266 1.00 93.19 93 THR A CA 1
ATOM 769 C C . THR A 1 93 ? -0.448 1.897 18.085 1.00 93.19 93 THR A C 1
ATOM 771 O O . THR A 1 93 ? 0.669 1.631 17.643 1.00 93.19 93 THR A O 1
ATOM 774 N N . GLU A 1 94 ? -1.345 0.961 18.387 1.00 94.44 94 GLU A N 1
ATOM 775 C CA . GLU A 1 94 ? -1.094 -0.470 18.254 1.00 94.44 94 GLU A CA 1
ATOM 776 C C . GLU A 1 94 ? -0.921 -0.871 16.783 1.00 94.44 94 GLU A C 1
ATOM 778 O O . GLU A 1 94 ? 0.060 -1.522 16.430 1.00 94.44 94 GLU A O 1
ATOM 783 N N . ILE A 1 95 ? -1.818 -0.423 15.903 1.00 92.62 95 ILE A N 1
ATOM 784 C CA . ILE A 1 95 ? -1.766 -0.732 14.470 1.00 92.62 95 ILE A CA 1
ATOM 785 C C . ILE A 1 95 ? -0.514 -0.135 13.827 1.00 92.62 95 ILE A C 1
ATOM 787 O O . ILE A 1 95 ? 0.169 -0.818 13.066 1.00 92.62 95 ILE A O 1
ATOM 791 N N . VAL A 1 96 ? -0.169 1.116 14.152 1.00 93.06 96 VAL A N 1
ATOM 792 C CA . VAL A 1 96 ? 1.058 1.748 13.648 1.00 93.06 96 VAL A CA 1
ATOM 793 C C . VAL A 1 96 ? 2.292 0.961 14.085 1.00 93.06 96 VAL A C 1
ATOM 795 O O . VAL A 1 96 ? 3.182 0.730 13.263 1.00 93.06 96 VAL A O 1
ATOM 798 N N . SER A 1 97 ? 2.335 0.507 15.339 1.00 94.25 97 SER A N 1
ATOM 799 C CA . SER A 1 97 ? 3.423 -0.334 15.844 1.00 94.25 97 SER A CA 1
ATOM 800 C C . SER A 1 97 ? 3.526 -1.644 15.058 1.00 94.25 97 SER A C 1
ATOM 802 O O . SER A 1 97 ? 4.591 -1.957 14.531 1.00 94.25 97 SER A O 1
ATOM 804 N N . GLN A 1 98 ? 2.412 -2.367 14.896 1.00 94.44 98 GLN A N 1
ATOM 805 C CA . GLN A 1 98 ? 2.373 -3.654 14.194 1.00 94.44 98 GLN A CA 1
ATOM 806 C C . GLN A 1 98 ? 2.736 -3.540 12.706 1.00 94.44 98 GLN A C 1
ATOM 808 O O . GLN A 1 98 ? 3.390 -4.428 12.156 1.00 94.44 98 GLN A O 1
ATOM 813 N N . ILE A 1 99 ? 2.327 -2.464 12.027 1.00 92.12 99 ILE A N 1
ATOM 814 C CA . ILE A 1 99 ? 2.693 -2.223 10.623 1.00 92.12 99 ILE A CA 1
ATOM 815 C C . ILE A 1 99 ? 4.181 -1.895 10.506 1.00 92.12 99 ILE A C 1
ATOM 817 O O . ILE A 1 99 ? 4.857 -2.442 9.637 1.00 92.12 99 ILE A O 1
ATOM 821 N N . THR A 1 100 ? 4.701 -1.035 11.383 1.00 92.31 100 THR A N 1
ATOM 822 C CA . THR A 1 100 ? 6.111 -0.617 11.353 1.00 92.31 100 THR A CA 1
ATOM 823 C C . THR A 1 100 ? 7.047 -1.781 11.677 1.00 92.31 100 THR A C 1
ATOM 825 O O . THR A 1 100 ? 8.098 -1.915 11.057 1.00 92.31 100 THR A O 1
ATOM 828 N N . GLU A 1 101 ? 6.655 -2.665 12.596 1.00 93.56 101 GLU A N 1
ATOM 829 C CA . GLU A 1 101 ? 7.408 -3.879 12.925 1.00 93.56 101 GLU A CA 1
ATOM 830 C C . GLU A 1 101 ? 7.432 -4.878 11.759 1.00 93.56 101 GLU A C 1
ATOM 832 O O . GLU A 1 101 ? 8.487 -5.420 11.424 1.00 93.56 101 GLU A O 1
ATOM 837 N N . LYS A 1 102 ? 6.289 -5.092 11.093 1.00 92.06 102 LYS A N 1
ATOM 838 C CA . LYS A 1 102 ? 6.187 -6.006 9.945 1.00 92.06 102 LYS A CA 1
ATOM 839 C C . LYS A 1 102 ? 6.885 -5.462 8.695 1.00 92.06 102 LYS A C 1
ATOM 841 O O . LYS A 1 102 ? 7.479 -6.232 7.940 1.00 92.06 102 LYS A O 1
ATOM 846 N N . PHE A 1 103 ? 6.828 -4.148 8.484 1.00 90.25 103 PHE A N 1
ATOM 847 C CA . PHE A 1 103 ? 7.359 -3.459 7.309 1.00 90.25 103 PHE A CA 1
ATOM 848 C C . PHE A 1 103 ? 8.352 -2.347 7.708 1.00 90.25 103 PHE A C 1
ATOM 850 O O . PHE A 1 103 ? 8.115 -1.172 7.433 1.00 90.25 103 PHE A O 1
ATOM 857 N N . PRO A 1 104 ? 9.521 -2.679 8.286 1.00 88.56 104 PRO A N 1
ATOM 858 C CA . PRO A 1 104 ? 10.448 -1.687 8.855 1.00 88.56 104 PRO A CA 1
ATOM 859 C C . PRO A 1 104 ? 11.125 -0.786 7.813 1.00 88.56 104 PRO A C 1
ATOM 861 O O . PRO A 1 104 ? 11.722 0.230 8.151 1.00 88.56 104 PRO A O 1
ATOM 864 N N . LYS A 1 105 ? 11.063 -1.165 6.532 1.00 86.56 105 LYS A N 1
ATOM 865 C CA . LYS A 1 105 ? 11.594 -0.378 5.406 1.00 86.56 105 LYS A CA 1
ATOM 866 C C . LYS A 1 105 ? 10.553 0.571 4.803 1.00 86.56 105 LYS A C 1
ATOM 868 O O . LYS A 1 105 ? 10.824 1.184 3.772 1.00 86.56 105 LYS A O 1
ATOM 873 N N . TRP A 1 106 ? 9.349 0.606 5.369 1.00 88.06 106 TRP A N 1
ATOM 874 C CA . TRP A 1 106 ? 8.231 1.376 4.849 1.00 88.06 106 TRP A CA 1
ATOM 875 C C . TRP A 1 106 ? 8.038 2.656 5.648 1.00 88.06 106 TRP A C 1
ATOM 877 O O . TRP A 1 106 ? 8.150 2.666 6.871 1.00 88.06 106 TRP A O 1
ATOM 887 N N . ASN A 1 107 ? 7.739 3.741 4.944 1.00 88.12 107 ASN A N 1
ATOM 888 C CA . ASN A 1 107 ? 7.576 5.056 5.529 1.00 88.12 107 ASN A CA 1
ATOM 889 C C . ASN A 1 107 ? 6.100 5.327 5.814 1.00 88.12 107 ASN A C 1
ATOM 891 O O . ASN A 1 107 ? 5.234 5.142 4.957 1.00 88.12 107 ASN A O 1
ATOM 895 N N . LEU A 1 108 ? 5.829 5.818 7.019 1.00 88.75 108 LEU A N 1
ATOM 896 C CA . LEU A 1 108 ? 4.526 6.349 7.385 1.00 88.75 108 LEU A CA 1
ATOM 897 C C . LEU A 1 108 ? 4.412 7.809 6.935 1.00 88.75 108 LEU A C 1
ATOM 899 O O . LEU A 1 108 ? 5.203 8.654 7.354 1.00 88.75 108 LEU A O 1
ATOM 903 N N . ILE A 1 109 ? 3.384 8.113 6.150 1.00 87.56 109 ILE A N 1
ATOM 904 C CA . ILE A 1 109 ? 2.973 9.476 5.814 1.00 87.56 109 ILE A CA 1
ATOM 905 C C . ILE A 1 109 ? 1.771 9.839 6.689 1.00 87.56 109 ILE A C 1
ATOM 907 O O . ILE A 1 109 ? 0.697 9.256 6.564 1.00 87.56 109 ILE A O 1
ATOM 911 N N . LYS A 1 110 ? 1.940 10.801 7.596 1.00 84.25 110 LYS A N 1
ATOM 912 C CA . LYS A 1 110 ? 0.811 11.357 8.352 1.00 84.25 110 LYS A CA 1
ATOM 913 C C . LYS A 1 110 ? 0.198 12.491 7.543 1.00 84.25 110 LYS A C 1
ATOM 915 O O . LYS A 1 110 ? 0.861 13.504 7.326 1.00 84.25 110 LYS A O 1
ATOM 920 N N . GLU A 1 111 ? -1.033 12.307 7.081 1.00 75.25 111 GLU A N 1
ATOM 921 C CA . GLU A 1 111 ? -1.798 13.375 6.435 1.00 75.25 111 GLU A CA 1
ATOM 922 C C . GLU A 1 111 ? -2.692 14.024 7.501 1.00 75.25 111 GLU A C 1
ATOM 924 O O . GLU A 1 111 ? -3.384 13.322 8.242 1.00 75.25 111 GLU A O 1
ATOM 929 N N . ASN A 1 112 ? -2.612 15.353 7.611 1.00 59.38 112 ASN A N 1
ATOM 930 C CA . ASN A 1 112 ? -3.426 16.155 8.533 1.00 59.38 112 ASN A CA 1
ATOM 931 C C . ASN A 1 112 ? -4.841 16.382 7.994 1.00 59.38 112 ASN A C 1
ATOM 933 O O . ASN A 1 112 ? -4.970 16.605 6.768 1.00 59.38 112 ASN A O 1
#